Protein AF-A0A927G0H8-F1 (afdb_monomer)

Secondary structure (DSSP, 8-state):
--HHHHHHHHHHHHHHHHHHHHHHHHHHHHHHT-HHHHHHHHHHHHHHHHHHHHHHHHHHHHTTT---HHHHHHHHHHHHHHHHHHHHHHHHHHHHHHHHHHTT-

Solvent-accessible surface area (backbone atoms only — not comparable to full-atom values): 5649 Å² total; per-residue (Å²): 130,54,72,68,56,51,53,52,50,51,54,50,53,51,53,56,50,52,51,53,32,49,51,52,19,46,54,45,12,64,75,67,67,32,34,67,61,12,46,50,52,24,49,54,53,42,50,55,50,49,53,53,53,51,50,51,51,52,55,56,35,57,76,68,75,50,96,43,72,69,58,58,53,52,52,52,51,49,53,56,50,48,54,54,47,52,55,54,49,49,55,51,34,49,50,51,31,55,55,53,59,59,76,76,110

Radius of gyration: 16.67 Å; Cα contacts (8 Å, |Δi|>4): 67; chains: 1; bounding box: 42×17×48 Å

Nearest PDB structures (foldseek):
  8rz0-assembly2_C  TM=5.446E-01  e=6.271E+00  synthetic construct

Mean predicted aligned error: 5.82 Å

pLDDT: mean 85.31, std 8.99, range [51.31, 94.12]

Sequence (105 aa):
MDIQSLNITYIIVLIVTALVCGVVGVIVTKKFNNHKLGFLILLSVSLLAFLLITNWYAGAFVKILLVTIPLIFNIFGAAIGYMVYLIIAFFVLRKVSKSFAINLN

Foldseek 3Di:
DDPVVLLVVLVVQLVVQLVVLLVQLLVVCLVVLNNVVSLVSSCVSSVVSLVVSLVVSVVVCVVVVDPDPVNVVSNVVSVVVVVVSSVVSSVVSVVSSVVSVVVVD

Structure (mmCIF, N/CA/C/O backbone):
data_AF-A0A927G0H8-F1
#
_entry.id   AF-A0A927G0H8-F1
#
loop_
_atom_site.group_PDB
_atom_site.id
_atom_site.type_symbol
_atom_site.label_atom_id
_atom_site.label_alt_id
_atom_site.label_comp_id
_atom_site.label_asym_id
_atom_site.label_entity_id
_atom_site.label_seq_id
_atom_site.pdbx_PDB_ins_code
_atom_site.Cartn_x
_atom_site.Cartn_y
_atom_site.Cartn_z
_atom_site.occupancy
_atom_site.B_iso_or_equiv
_atom_site.auth_seq_id
_atom_site.auth_comp_id
_atom_site.auth_asym_id
_atom_site.auth_atom_id
_atom_site.pdbx_PDB_model_num
ATOM 1 N N . MET A 1 1 ? 4.061 1.293 -24.677 1.00 71.12 1 MET A N 1
ATOM 2 C CA . MET A 1 1 ? 3.9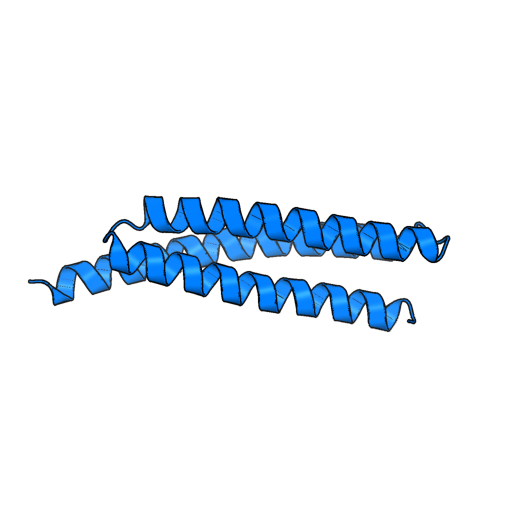27 2.215 -23.533 1.00 71.12 1 MET A CA 1
ATOM 3 C C . MET A 1 1 ? 5.329 2.586 -23.112 1.00 71.12 1 MET A C 1
ATOM 5 O O . MET A 1 1 ? 6.123 1.673 -22.914 1.00 71.12 1 MET A O 1
ATOM 9 N N . ASP A 1 2 ? 5.643 3.876 -23.049 1.00 82.31 2 ASP A N 1
ATOM 10 C CA . ASP A 1 2 ? 6.977 4.325 -22.649 1.00 82.31 2 ASP A CA 1
ATOM 11 C C . ASP A 1 2 ? 7.257 4.016 -21.176 1.00 82.31 2 ASP A C 1
ATOM 13 O O . ASP A 1 2 ? 6.338 3.859 -20.368 1.00 82.31 2 ASP A O 1
ATOM 17 N N . ILE A 1 3 ? 8.541 3.952 -20.819 1.00 79.12 3 ILE A N 1
ATOM 18 C CA . ILE A 1 3 ? 9.004 3.628 -19.459 1.00 79.12 3 ILE A CA 1
ATOM 19 C C . ILE A 1 3 ? 8.444 4.630 -18.441 1.00 79.12 3 ILE A C 1
ATOM 21 O O . ILE A 1 3 ? 8.009 4.247 -17.357 1.00 79.12 3 ILE A O 1
ATOM 25 N N . GLN A 1 4 ? 8.400 5.916 -18.798 1.00 82.62 4 GLN A N 1
ATOM 26 C CA . GLN A 1 4 ? 7.820 6.948 -17.937 1.00 82.62 4 GLN A CA 1
ATOM 27 C C . GLN A 1 4 ? 6.327 6.710 -17.699 1.00 82.62 4 GLN A C 1
ATOM 29 O O . GLN A 1 4 ? 5.879 6.736 -16.553 1.00 82.62 4 GLN A O 1
ATOM 34 N N . SER A 1 5 ? 5.566 6.412 -18.756 1.00 87.69 5 SER A N 1
ATOM 35 C CA . SER A 1 5 ? 4.144 6.089 -18.636 1.00 87.69 5 SER A CA 1
ATOM 36 C C . SER A 1 5 ? 3.927 4.835 -17.789 1.00 87.69 5 SER A C 1
ATOM 38 O O . SER A 1 5 ? 3.064 4.850 -16.920 1.00 87.69 5 SER A O 1
ATOM 40 N N . LEU A 1 6 ? 4.748 3.790 -17.958 1.00 87.38 6 LEU A N 1
ATOM 41 C CA . LEU A 1 6 ? 4.682 2.567 -17.149 1.00 87.38 6 LEU A CA 1
ATOM 42 C C . LEU A 1 6 ? 4.897 2.846 -15.656 1.00 87.38 6 LEU A C 1
ATOM 44 O O . LEU A 1 6 ? 4.135 2.350 -14.826 1.00 87.38 6 LEU A O 1
ATOM 48 N N . ASN A 1 7 ? 5.892 3.668 -15.315 1.00 87.12 7 ASN A N 1
ATOM 49 C CA . ASN A 1 7 ? 6.175 4.060 -13.933 1.00 87.12 7 ASN A CA 1
ATOM 50 C C . ASN A 1 7 ? 5.011 4.842 -13.316 1.00 87.12 7 ASN A C 1
ATOM 52 O O . ASN A 1 7 ? 4.607 4.572 -12.185 1.00 87.12 7 ASN A O 1
ATOM 56 N N . ILE A 1 8 ? 4.449 5.791 -14.069 1.00 90.06 8 ILE A N 1
ATOM 57 C CA . ILE A 1 8 ? 3.298 6.583 -13.626 1.00 90.06 8 ILE A CA 1
ATOM 58 C C . ILE A 1 8 ? 2.083 5.673 -13.417 1.00 90.06 8 ILE A C 1
ATOM 60 O O . ILE A 1 8 ? 1.449 5.733 -12.365 1.00 90.06 8 ILE A O 1
ATOM 64 N N . THR A 1 9 ? 1.787 4.783 -14.370 1.00 91.19 9 THR A N 1
ATOM 65 C CA . THR A 1 9 ? 0.689 3.815 -14.250 1.00 91.19 9 THR A CA 1
ATOM 66 C C . THR A 1 9 ? 0.869 2.922 -13.026 1.00 91.19 9 THR A C 1
ATOM 68 O O . THR A 1 9 ? -0.084 2.732 -12.277 1.00 91.19 9 THR A O 1
ATOM 71 N N . TYR A 1 10 ? 2.079 2.424 -12.775 1.00 90.38 10 TYR A N 1
ATOM 72 C CA . TYR A 1 10 ? 2.381 1.613 -11.596 1.00 90.38 10 TYR A CA 1
ATOM 73 C C . TYR A 1 10 ? 2.072 2.344 -10.283 1.00 90.38 10 TYR A C 1
ATOM 75 O O . TYR A 1 10 ? 1.372 1.803 -9.426 1.00 90.38 10 TYR A O 1
ATOM 83 N N . ILE A 1 11 ? 2.525 3.593 -10.147 1.00 90.12 11 ILE A N 1
ATOM 84 C CA . ILE A 1 11 ? 2.275 4.405 -8.949 1.00 90.12 11 ILE A CA 1
ATOM 85 C C . ILE A 1 11 ? 0.775 4.680 -8.776 1.00 90.12 11 ILE A C 1
ATOM 87 O O . ILE A 1 11 ? 0.246 4.524 -7.676 1.00 90.12 11 ILE A O 1
ATOM 91 N N . ILE A 1 12 ? 0.069 5.042 -9.851 1.00 93.75 12 ILE A N 1
ATOM 92 C CA . ILE A 1 12 ? -1.379 5.299 -9.802 1.00 93.75 12 ILE A CA 1
ATOM 93 C C . ILE A 1 12 ? -2.132 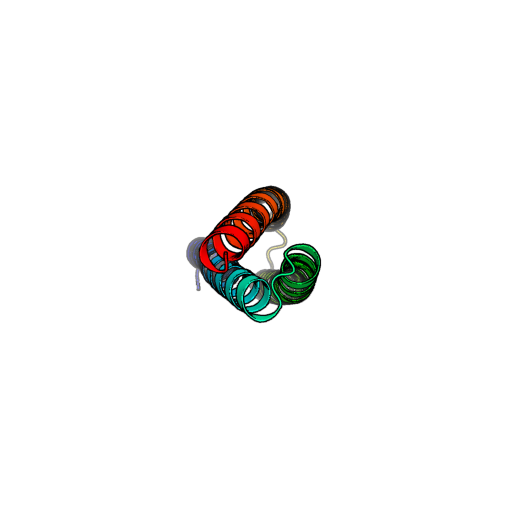4.043 -9.361 1.00 93.75 12 ILE A C 1
ATOM 95 O O . ILE A 1 12 ? -2.973 4.115 -8.465 1.00 93.75 12 ILE A O 1
ATOM 99 N N . VAL A 1 13 ? -1.812 2.888 -9.949 1.00 93.62 13 VAL A N 1
ATOM 100 C CA . VAL A 1 13 ? -2.450 1.613 -9.603 1.00 93.62 13 VAL A CA 1
ATOM 101 C C . VAL A 1 13 ? -2.202 1.264 -8.135 1.00 93.62 13 VAL A C 1
ATOM 103 O O . VAL A 1 13 ? -3.144 0.862 -7.451 1.00 93.62 13 VAL A O 1
ATOM 106 N N . LEU A 1 14 ? -0.988 1.478 -7.615 1.00 92.25 14 LEU A N 1
ATOM 107 C CA . LEU A 1 14 ? -0.691 1.287 -6.192 1.00 92.25 14 LEU A CA 1
ATOM 108 C C . LEU A 1 14 ? -1.533 2.197 -5.291 1.00 92.25 14 LEU A C 1
ATOM 110 O O . LEU A 1 14 ? -2.124 1.712 -4.327 1.00 92.25 14 LEU A O 1
ATOM 114 N N . ILE A 1 15 ? -1.620 3.492 -5.607 1.00 92.38 15 ILE A N 1
ATOM 115 C CA . ILE A 1 15 ? -2.377 4.466 -4.806 1.00 92.38 15 ILE A CA 1
ATOM 116 C C . ILE A 1 15 ? -3.866 4.112 -4.792 1.00 92.38 15 ILE A C 1
ATOM 118 O O . ILE A 1 15 ? -4.472 4.029 -3.723 1.00 92.38 15 ILE A O 1
ATOM 122 N N . VAL A 1 16 ? -4.456 3.862 -5.963 1.00 94.12 16 VAL A N 1
ATOM 123 C CA . VAL A 1 16 ? -5.877 3.501 -6.082 1.00 94.12 16 VAL A CA 1
ATOM 124 C C . VAL A 1 16 ? -6.163 2.211 -5.314 1.00 94.12 16 VAL A C 1
ATOM 126 O O . VAL A 1 16 ? -7.119 2.145 -4.542 1.00 94.12 16 VAL A O 1
ATOM 129 N N . THR A 1 17 ? -5.298 1.208 -5.452 1.00 93.19 17 THR A N 1
ATOM 130 C CA . THR A 1 17 ? -5.439 -0.067 -4.739 1.00 93.19 17 THR A CA 1
ATOM 131 C C . THR A 1 17 ? -5.342 0.113 -3.225 1.00 93.19 17 THR A C 1
ATOM 133 O O . THR A 1 17 ? -6.147 -0.458 -2.487 1.00 93.19 17 THR A O 1
ATOM 136 N N . ALA A 1 18 ? -4.405 0.933 -2.745 1.00 90.12 18 ALA A N 1
ATOM 137 C CA . ALA A 1 18 ? -4.250 1.234 -1.324 1.00 90.12 18 ALA A CA 1
ATOM 138 C C . ALA A 1 18 ? -5.496 1.926 -0.745 1.00 90.12 18 ALA A C 1
ATOM 140 O O . ALA A 1 18 ? -5.938 1.589 0.359 1.00 90.12 18 ALA A O 1
ATOM 141 N N . LEU A 1 19 ? -6.109 2.846 -1.496 1.00 92.56 19 LEU A N 1
ATOM 142 C CA . LEU A 1 19 ? -7.367 3.484 -1.103 1.00 92.56 19 LEU A CA 1
ATOM 143 C C . LEU A 1 19 ? -8.506 2.464 -1.002 1.00 92.56 19 LEU A C 1
ATOM 145 O O . LEU A 1 19 ? -9.194 2.422 0.019 1.00 92.56 19 LEU A O 1
ATOM 149 N N . VAL A 1 20 ? -8.664 1.597 -2.007 1.00 93.25 20 VAL A N 1
ATOM 150 C CA . VAL A 1 20 ? -9.695 0.545 -2.009 1.00 93.25 20 VAL A CA 1
ATOM 151 C C . VAL A 1 20 ? -9.509 -0.410 -0.826 1.00 93.25 20 VAL A C 1
ATOM 153 O O . VAL A 1 20 ? -10.459 -0.658 -0.082 1.00 93.25 20 VAL A O 1
ATOM 156 N N . CYS A 1 21 ? -8.284 -0.885 -0.582 1.00 91.69 21 CYS A N 1
ATOM 157 C CA . CYS A 1 21 ? -7.978 -1.738 0.572 1.00 91.69 21 CYS A CA 1
ATOM 158 C C . CYS A 1 21 ? -8.276 -1.030 1.902 1.00 91.69 21 CYS A C 1
ATOM 160 O O . CYS A 1 21 ? -8.817 -1.642 2.825 1.00 91.69 21 CYS A O 1
ATOM 162 N N . GLY A 1 22 ? -7.986 0.273 1.978 1.00 88.56 22 GLY A N 1
ATOM 163 C CA . GLY A 1 22 ? -8.295 1.123 3.126 1.00 88.56 22 GLY A CA 1
ATOM 164 C C . GLY A 1 22 ? -9.788 1.143 3.439 1.00 88.56 22 GLY A C 1
ATOM 165 O O . GLY A 1 22 ? -10.195 0.887 4.574 1.00 88.56 22 GLY A O 1
ATOM 166 N N . VAL A 1 23 ? -10.611 1.380 2.416 1.00 91.25 23 VAL A N 1
ATOM 167 C CA . VAL A 1 23 ? -12.076 1.381 2.536 1.00 91.25 23 VAL A CA 1
ATOM 168 C C . VAL A 1 23 ? -12.590 0.017 2.997 1.00 91.25 23 VAL A C 1
ATOM 170 O O . VAL A 1 23 ? -13.396 -0.043 3.927 1.00 91.25 23 VAL A O 1
ATOM 173 N N . VAL A 1 24 ? -12.087 -1.081 2.424 1.00 90.31 24 VAL A N 1
ATOM 174 C CA . VAL A 1 24 ? -12.461 -2.446 2.837 1.00 90.31 24 VAL A CA 1
ATOM 175 C C . VAL A 1 24 ? -12.135 -2.682 4.316 1.00 90.31 24 VAL A C 1
ATOM 177 O O . VAL A 1 24 ? -13.003 -3.130 5.068 1.00 90.31 24 VAL A O 1
ATOM 180 N N . GLY A 1 25 ? -10.933 -2.314 4.770 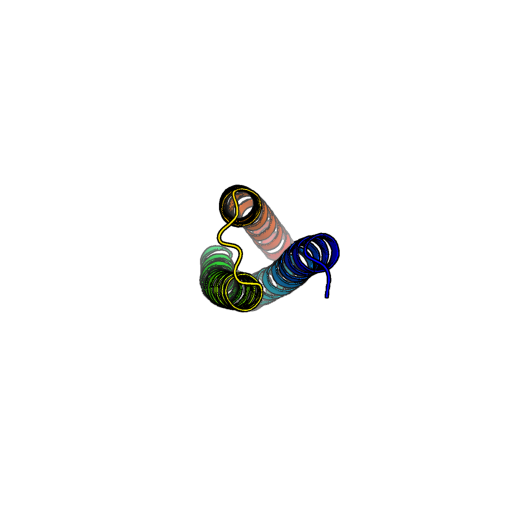1.00 87.88 25 GLY A N 1
ATOM 181 C CA . GLY A 1 25 ? -10.544 -2.437 6.179 1.00 87.88 25 GLY A CA 1
ATOM 182 C C . GLY A 1 25 ? -11.437 -1.630 7.124 1.00 87.88 25 GLY A C 1
ATOM 183 O O . GLY A 1 25 ? -11.800 -2.113 8.203 1.00 87.88 25 GLY A O 1
ATOM 184 N N . VAL A 1 26 ? -11.848 -0.425 6.714 1.00 87.06 26 VAL A N 1
ATOM 185 C CA . VAL A 1 26 ? -12.778 0.425 7.477 1.00 87.06 26 VAL A CA 1
ATOM 186 C C . VAL A 1 26 ? -14.162 -0.218 7.571 1.00 87.06 26 VAL A C 1
ATOM 188 O O . VAL A 1 26 ? -14.728 -0.271 8.664 1.00 87.06 26 VAL A O 1
AT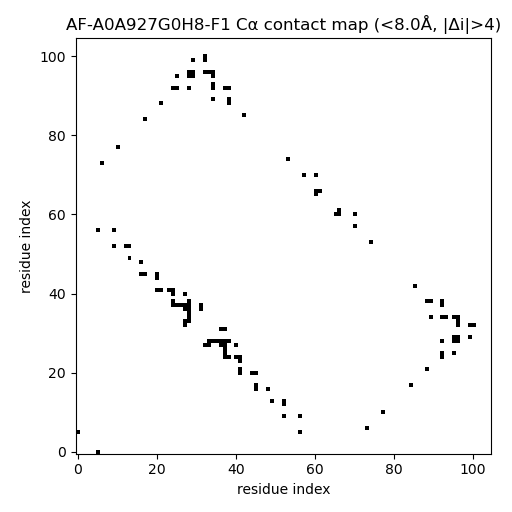OM 191 N N . ILE A 1 27 ? -14.699 -0.733 6.461 1.00 88.88 27 ILE A N 1
ATOM 192 C CA . ILE A 1 27 ? -16.013 -1.395 6.423 1.00 88.88 27 ILE A CA 1
ATOM 193 C C . ILE A 1 27 ? -16.021 -2.619 7.342 1.00 88.88 27 ILE A C 1
ATOM 195 O O . ILE A 1 27 ? -16.918 -2.758 8.174 1.00 88.88 27 ILE A O 1
ATOM 199 N N . VAL A 1 28 ? -15.001 -3.474 7.244 1.00 88.81 28 VAL A N 1
ATOM 200 C CA . VAL A 1 28 ? -14.855 -4.657 8.105 1.00 88.81 28 VAL A CA 1
ATOM 201 C C . VAL A 1 28 ? -14.736 -4.248 9.574 1.00 88.81 28 VAL A C 1
ATOM 203 O O . VAL A 1 28 ? -15.418 -4.817 10.426 1.00 88.81 28 VAL A O 1
ATOM 206 N N . THR A 1 29 ? -13.920 -3.234 9.879 1.00 88.88 29 THR A N 1
ATOM 207 C CA . THR A 1 29 ? -13.751 -2.740 11.255 1.00 88.88 29 THR A CA 1
ATOM 208 C C . THR A 1 29 ? -15.069 -2.260 11.850 1.00 88.88 29 THR A C 1
ATOM 210 O O . THR A 1 29 ? -15.353 -2.581 13.001 1.00 88.88 29 THR A O 1
ATOM 213 N N . LYS A 1 30 ? -15.888 -1.534 11.078 1.00 85.00 30 LYS A N 1
ATOM 214 C CA . LYS A 1 30 ? -17.223 -1.098 11.515 1.00 85.00 30 LYS A CA 1
ATOM 215 C C . LYS A 1 30 ? -18.177 -2.279 11.697 1.00 85.00 30 LYS A C 1
ATOM 217 O O . LYS A 1 30 ? -18.856 -2.349 12.711 1.00 85.00 30 LYS A O 1
ATOM 222 N N . LYS A 1 31 ? -18.200 -3.226 10.752 1.00 86.44 31 LYS A N 1
ATOM 223 C CA . LYS A 1 31 ? -19.121 -4.375 10.775 1.00 86.44 31 LYS A CA 1
ATOM 224 C C . LYS A 1 31 ? -18.893 -5.304 11.971 1.00 86.44 31 LYS A C 1
ATOM 226 O O . LYS A 1 31 ? -19.856 -5.803 12.537 1.00 86.44 31 LYS A O 1
ATOM 231 N N . PHE A 1 32 ? -17.636 -5.536 12.347 1.00 85.19 32 PHE A N 1
ATOM 232 C CA . PHE A 1 32 ? -17.276 -6.456 13.433 1.00 85.19 32 PHE A CA 1
ATOM 233 C C . PHE A 1 32 ? -16.879 -5.748 14.738 1.00 85.19 32 PHE A C 1
ATOM 235 O O . PHE A 1 32 ? -16.490 -6.418 15.691 1.00 85.19 32 PHE A O 1
ATOM 242 N N . ASN A 1 33 ? -16.910 -4.407 14.773 1.00 82.94 33 ASN A N 1
ATOM 243 C CA . ASN A 1 33 ? -16.390 -3.562 15.859 1.00 82.94 33 ASN A CA 1
ATOM 244 C C . ASN A 1 33 ? -14.984 -3.974 16.357 1.00 82.94 33 ASN A C 1
ATOM 246 O O . ASN A 1 33 ? -14.623 -3.804 17.521 1.00 82.94 33 ASN A O 1
ATOM 250 N N . ASN A 1 34 ? -14.171 -4.552 15.471 1.00 84.19 34 ASN A N 1
ATOM 251 C CA . ASN A 1 34 ? -12.878 -5.122 15.820 1.00 84.19 34 ASN A CA 1
ATOM 252 C C . ASN A 1 34 ? -11.807 -4.609 14.857 1.00 84.19 34 ASN A C 1
ATOM 254 O O . ASN A 1 34 ? -11.631 -5.121 13.750 1.00 84.19 34 ASN A O 1
ATOM 258 N N . HIS A 1 35 ? -11.068 -3.592 15.303 1.00 83.94 35 HIS A N 1
ATOM 259 C CA . HIS A 1 35 ? -9.987 -2.978 14.529 1.00 83.94 35 HIS A CA 1
ATOM 260 C C . HIS A 1 35 ? -8.834 -3.941 14.231 1.00 83.94 35 HIS A C 1
ATOM 262 O O . HIS A 1 35 ? -8.183 -3.783 13.204 1.00 83.94 35 HIS A O 1
ATOM 268 N N . LYS A 1 36 ? -8.580 -4.946 15.084 1.00 84.94 36 LYS A N 1
ATOM 269 C CA . LYS A 1 36 ? -7.529 -5.945 14.826 1.00 84.94 36 LYS A CA 1
ATOM 270 C 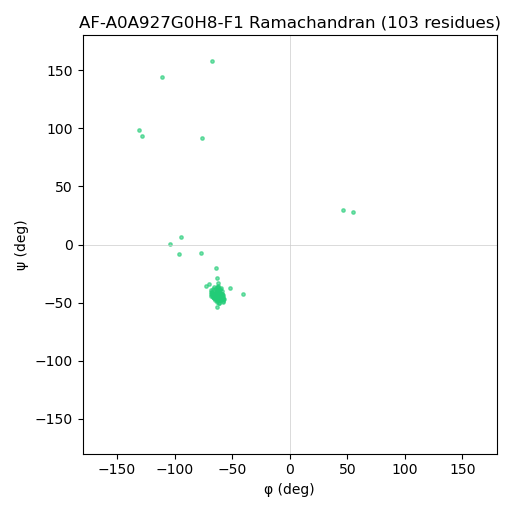C . LYS A 1 36 ? -7.911 -6.832 13.646 1.00 84.94 36 LYS A C 1
ATOM 272 O O . LYS A 1 36 ? -7.090 -7.055 12.766 1.00 84.94 36 LYS A O 1
ATOM 277 N N . LEU A 1 37 ? -9.168 -7.280 13.607 1.00 86.56 37 LEU A N 1
ATOM 278 C CA . LEU A 1 37 ? -9.696 -8.101 12.516 1.00 86.56 37 LEU A CA 1
ATOM 279 C C . LEU A 1 37 ? -9.742 -7.303 11.207 1.00 86.56 37 LEU A C 1
ATOM 281 O O . LEU A 1 37 ? -9.260 -7.778 10.182 1.00 86.56 37 LEU A O 1
ATOM 285 N N . GLY A 1 38 ? -10.235 -6.061 11.248 1.00 85.25 38 GLY A N 1
ATOM 286 C CA . GLY A 1 38 ? -10.244 -5.191 10.071 1.00 85.25 38 GLY A CA 1
ATOM 287 C C . GLY A 1 38 ? -8.850 -4.841 9.551 1.00 85.25 38 GLY A C 1
ATOM 288 O O . GLY A 1 38 ? -8.650 -4.814 8.339 1.00 85.25 38 GLY A O 1
ATOM 289 N N . PHE A 1 39 ? -7.870 -4.650 10.441 1.00 89.38 39 PHE A N 1
ATOM 290 C CA . PHE A 1 39 ? -6.475 -4.458 10.042 1.00 89.38 39 PHE A CA 1
ATOM 291 C C . PHE A 1 39 ? -5.874 -5.721 9.423 1.00 89.38 39 PHE A C 1
ATOM 293 O O . PHE A 1 39 ? -5.185 -5.622 8.416 1.00 89.38 39 PHE A O 1
ATOM 300 N N . LEU A 1 40 ? -6.159 -6.903 9.977 1.00 90.50 40 LEU A N 1
ATOM 301 C CA . LEU A 1 40 ? -5.645 -8.169 9.452 1.00 90.50 40 LEU A CA 1
ATOM 302 C C . LEU A 1 40 ? -6.179 -8.436 8.039 1.00 90.50 40 LEU A C 1
ATOM 304 O O . LEU A 1 40 ? -5.395 -8.733 7.145 1.00 90.50 40 LEU A O 1
ATOM 308 N N . ILE A 1 41 ? -7.480 -8.224 7.804 1.00 90.69 41 ILE A N 1
ATOM 309 C CA . ILE A 1 41 ? -8.074 -8.350 6.463 1.00 90.69 41 ILE A CA 1
ATOM 310 C C . ILE A 1 41 ? -7.488 -7.313 5.498 1.00 90.69 41 ILE A C 1
ATOM 312 O O . ILE A 1 41 ? -7.115 -7.670 4.381 1.00 90.69 41 ILE A O 1
ATOM 316 N N . LEU A 1 42 ? -7.350 -6.053 5.924 1.00 92.38 42 LEU A N 1
ATOM 317 C CA . LEU A 1 42 ? -6.696 -5.019 5.116 1.00 92.38 42 LEU A CA 1
ATOM 318 C C . LEU A 1 42 ? -5.263 -5.420 4.756 1.00 92.38 42 LEU A C 1
ATOM 320 O O . LEU A 1 42 ? -4.867 -5.289 3.602 1.00 92.38 42 LEU A O 1
ATOM 324 N N . LEU A 1 43 ? -4.495 -5.933 5.716 1.00 91.25 43 LEU A N 1
ATOM 325 C CA . LEU A 1 43 ? -3.109 -6.337 5.517 1.00 91.25 43 LEU A CA 1
ATOM 326 C C . LEU A 1 43 ? -3.016 -7.510 4.542 1.00 91.25 43 LEU A C 1
ATOM 328 O O . LEU A 1 43 ? -2.223 -7.449 3.611 1.00 91.25 43 LEU A O 1
ATOM 332 N N . SER A 1 44 ? -3.846 -8.543 4.697 1.00 91.75 44 SER A N 1
ATOM 333 C CA . SER A 1 44 ? -3.839 -9.697 3.793 1.00 91.75 44 SER A CA 1
ATOM 334 C C . SER A 1 44 ? -4.210 -9.307 2.361 1.00 91.75 44 SER A C 1
ATOM 336 O O . SER A 1 44 ? -3.502 -9.673 1.424 1.00 91.75 44 SER A O 1
ATOM 338 N N . VAL A 1 45 ? -5.287 -8.534 2.185 1.00 92.31 45 VAL A N 1
ATOM 339 C CA . VAL A 1 45 ? -5.752 -8.104 0.856 1.00 92.31 45 VAL A CA 1
ATOM 340 C C . VAL A 1 45 ? -4.757 -7.142 0.211 1.00 92.31 45 VAL A C 1
ATOM 34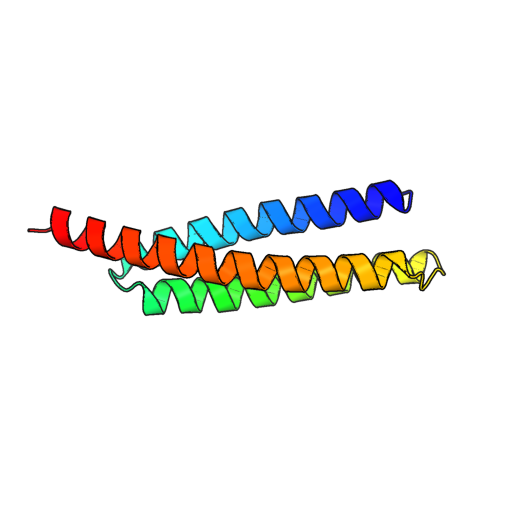2 O O . VAL A 1 45 ? -4.428 -7.303 -0.964 1.00 92.31 45 VAL A O 1
ATOM 345 N N . SER A 1 46 ? -4.234 -6.176 0.970 1.00 91.62 46 SER A N 1
ATOM 346 C CA . SER A 1 46 ? -3.275 -5.203 0.436 1.00 91.62 46 SER A CA 1
ATOM 347 C C . SER A 1 46 ? -1.916 -5.828 0.123 1.00 91.62 46 SER A C 1
ATOM 349 O O . SER A 1 46 ? -1.325 -5.468 -0.891 1.00 91.62 46 SER A O 1
ATOM 351 N N . LEU A 1 47 ? -1.458 -6.818 0.899 1.00 92.31 47 LEU A N 1
ATOM 352 C CA . LEU A 1 47 ? -0.233 -7.566 0.607 1.00 92.31 47 LEU A CA 1
ATOM 353 C C . LEU A 1 47 ? -0.366 -8.370 -0.692 1.00 92.31 47 LEU A C 1
ATOM 355 O O . LEU A 1 47 ? 0.511 -8.300 -1.550 1.00 92.31 47 LEU A O 1
ATOM 359 N N . LEU A 1 48 ? -1.474 -9.099 -0.862 1.00 94.06 48 LEU A N 1
ATOM 360 C CA . LEU A 1 48 ? -1.767 -9.838 -2.095 1.00 94.06 48 LEU A CA 1
ATOM 361 C C . LEU A 1 48 ? -1.808 -8.906 -3.308 1.00 94.06 48 LEU A C 1
ATOM 363 O O . LEU A 1 48 ? -1.181 -9.189 -4.329 1.00 94.06 48 LEU A O 1
ATOM 367 N N . ALA A 1 49 ? -2.503 -7.776 -3.188 1.00 92.31 49 ALA A N 1
ATOM 368 C CA . ALA A 1 49 ? -2.595 -6.808 -4.269 1.00 92.31 49 ALA A CA 1
ATOM 369 C C . ALA A 1 49 ? -1.229 -6.178 -4.589 1.00 92.31 49 ALA A C 1
ATOM 371 O O . ALA A 1 49 ? -0.864 -6.068 -5.758 1.00 92.31 49 ALA A O 1
ATOM 372 N N . PHE A 1 50 ? -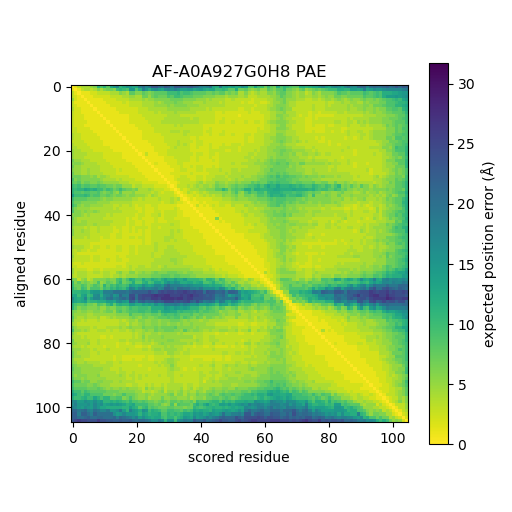0.435 -5.840 -3.570 1.00 91.50 50 PHE A N 1
ATOM 373 C CA . PHE A 1 50 ? 0.921 -5.318 -3.742 1.00 91.50 50 PHE A CA 1
ATOM 374 C C . PHE A 1 50 ? 1.820 -6.301 -4.502 1.00 91.50 50 PHE A C 1
ATOM 376 O O . PHE A 1 50 ? 2.497 -5.898 -5.449 1.00 91.50 50 PHE A O 1
ATOM 383 N N . LEU A 1 51 ? 1.790 -7.592 -4.148 1.00 92.12 51 LEU A N 1
ATOM 384 C CA . LEU A 1 51 ? 2.546 -8.643 -4.842 1.00 92.12 51 LEU A CA 1
ATOM 385 C C . LEU A 1 51 ? 2.106 -8.818 -6.302 1.00 92.12 51 LEU A C 1
ATOM 387 O O . LEU A 1 51 ? 2.943 -8.961 -7.191 1.00 92.12 51 LEU A O 1
ATOM 391 N N . LEU A 1 52 ? 0.801 -8.778 -6.575 1.00 92.69 52 LEU A N 1
ATOM 392 C CA . LEU A 1 52 ? 0.279 -8.876 -7.941 1.00 92.69 52 LEU A CA 1
ATOM 393 C C . LEU A 1 52 ? 0.702 -7.679 -8.801 1.00 92.69 52 LEU A C 1
ATOM 395 O O . LEU A 1 52 ? 1.149 -7.866 -9.933 1.00 92.69 52 LEU A O 1
ATOM 399 N N . ILE A 1 53 ? 0.607 -6.462 -8.261 1.00 92.25 53 ILE A N 1
ATOM 400 C CA . ILE A 1 53 ? 0.961 -5.228 -8.977 1.00 92.25 53 ILE A CA 1
ATOM 401 C C . ILE A 1 53 ? 2.472 -5.160 -9.226 1.00 92.25 53 ILE A C 1
ATOM 403 O O . ILE A 1 53 ? 2.894 -4.827 -10.333 1.00 92.25 53 ILE A O 1
ATOM 407 N N . THR A 1 54 ? 3.294 -5.515 -8.233 1.00 90.31 54 THR A N 1
ATOM 408 C CA . THR A 1 54 ? 4.761 -5.566 -8.384 1.00 90.31 54 THR A CA 1
ATOM 409 C C . THR A 1 54 ? 5.196 -6.625 -9.390 1.00 90.31 54 THR A C 1
ATOM 411 O O . THR A 1 54 ? 6.023 -6.324 -10.250 1.00 90.31 54 THR A O 1
ATOM 414 N N . ASN A 1 55 ? 4.604 -7.823 -9.362 1.00 90.81 55 ASN A N 1
ATOM 415 C CA . ASN A 1 55 ? 4.891 -8.863 -10.354 1.00 90.81 55 ASN A CA 1
ATOM 416 C C . ASN A 1 55 ? 4.477 -8.443 -11.767 1.00 90.81 55 ASN A C 1
ATOM 418 O O . ASN A 1 55 ? 5.233 -8.647 -12.717 1.00 90.81 55 ASN A O 1
ATOM 422 N N . TRP A 1 56 ? 3.302 -7.827 -11.918 1.00 91.62 56 TRP A N 1
ATOM 423 C CA . TRP A 1 56 ? 2.859 -7.291 -13.205 1.00 91.62 56 TRP A CA 1
ATOM 424 C C . TRP A 1 56 ? 3.826 -6.224 -13.735 1.00 91.62 56 TRP A C 1
ATOM 426 O O . TRP A 1 56 ? 4.233 -6.281 -14.896 1.00 91.62 56 TRP A O 1
ATOM 436 N N . TYR A 1 57 ? 4.244 -5.292 -12.878 1.00 88.44 57 TYR A N 1
ATOM 437 C CA . TYR A 1 57 ? 5.178 -4.224 -13.225 1.00 88.44 57 TYR A CA 1
ATOM 438 C C . TYR A 1 57 ? 6.566 -4.757 -13.605 1.00 88.44 57 TYR A C 1
ATOM 440 O O . TYR A 1 57 ? 7.114 -4.367 -14.637 1.00 88.44 57 TYR A O 1
ATOM 448 N N . ALA A 1 58 ? 7.102 -5.712 -12.839 1.00 85.88 58 ALA A N 1
ATOM 449 C CA . ALA A 1 58 ? 8.357 -6.386 -13.164 1.00 85.88 58 ALA A CA 1
ATOM 450 C C . ALA A 1 58 ? 8.263 -7.134 -14.506 1.00 85.88 58 ALA A C 1
ATOM 452 O O . ALA A 1 58 ? 9.145 -7.001 -15.355 1.00 85.88 58 ALA A O 1
ATOM 453 N N . GLY A 1 59 ? 7.162 -7.854 -14.747 1.00 85.31 59 GLY A N 1
ATOM 454 C CA . GLY A 1 59 ? 6.908 -8.530 -16.021 1.00 85.31 59 GLY A CA 1
ATOM 455 C C . GLY A 1 59 ? 6.793 -7.565 -17.206 1.00 85.31 59 GLY A C 1
ATOM 456 O O . GLY A 1 59 ? 7.259 -7.878 -18.302 1.00 85.31 59 GLY A O 1
ATOM 457 N N . ALA A 1 60 ? 6.221 -6.376 -16.999 1.00 84.62 60 ALA A N 1
ATOM 458 C CA . ALA A 1 60 ? 6.167 -5.328 -18.015 1.00 84.62 60 ALA A CA 1
ATO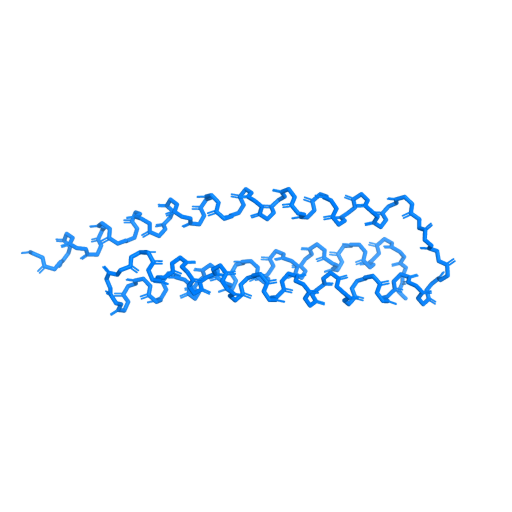M 459 C C . ALA A 1 60 ? 7.564 -4.770 -18.347 1.00 84.62 60 ALA A C 1
ATOM 461 O O . ALA A 1 60 ? 7.856 -4.548 -19.518 1.00 84.62 60 ALA A O 1
ATOM 462 N N . PHE A 1 61 ? 8.447 -4.620 -17.355 1.00 78.75 61 PHE A N 1
ATOM 463 C CA . PHE A 1 61 ? 9.835 -4.183 -17.555 1.00 78.75 61 PHE A CA 1
ATOM 464 C C . PHE A 1 61 ? 10.702 -5.213 -18.288 1.00 78.75 61 PHE A C 1
ATOM 466 O O . PHE A 1 61 ? 11.469 -4.846 -19.179 1.00 78.75 61 PHE A O 1
ATOM 473 N N . VAL A 1 62 ? 10.559 -6.505 -17.969 1.00 74.50 62 VAL A N 1
ATOM 474 C CA . VAL A 1 62 ? 11.307 -7.584 -18.647 1.00 74.50 62 VAL A CA 1
ATOM 475 C C . VAL A 1 62 ? 10.962 -7.645 -20.138 1.00 74.50 62 VAL A C 1
ATOM 477 O O . VAL A 1 62 ? 11.850 -7.837 -20.966 1.00 74.50 62 VAL A O 1
ATOM 480 N N . LYS A 1 63 ? 9.698 -7.397 -20.504 1.00 71.56 63 LYS A N 1
ATOM 481 C CA . LYS A 1 63 ? 9.263 -7.315 -21.912 1.00 71.56 63 LYS A CA 1
ATOM 482 C C . LYS A 1 63 ? 9.894 -6.152 -22.680 1.00 71.56 63 LYS A C 1
ATOM 484 O O . LYS A 1 63 ? 9.932 -6.193 -23.904 1.00 71.5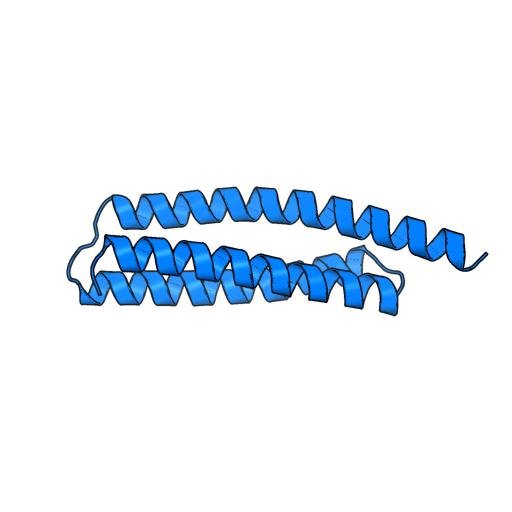6 63 LYS A O 1
ATOM 489 N N . ILE A 1 64 ? 10.387 -5.139 -21.970 1.00 67.88 64 ILE A N 1
ATOM 490 C CA . ILE A 1 64 ? 11.071 -3.974 -22.540 1.00 67.88 64 ILE A CA 1
ATOM 491 C C . ILE A 1 64 ? 12.605 -4.198 -22.531 1.00 67.88 64 ILE A C 1
ATOM 493 O O . ILE A 1 64 ? 13.359 -3.309 -22.906 1.00 67.88 64 ILE A O 1
ATOM 497 N N . LEU A 1 65 ? 13.089 -5.401 -22.163 1.00 59.78 65 LEU A N 1
ATOM 498 C CA . LEU A 1 65 ? 14.510 -5.806 -22.192 1.00 59.78 65 LEU A CA 1
ATOM 499 C C . LEU A 1 65 ? 15.449 -4.870 -21.404 1.00 59.78 65 LEU A C 1
ATOM 501 O O . LEU A 1 65 ? 16.638 -4.764 -21.690 1.00 59.78 65 LEU A O 1
ATOM 505 N N . LEU A 1 66 ? 14.923 -4.211 -20.369 1.00 61.38 66 LEU A N 1
ATOM 506 C CA . LEU A 1 66 ? 15.661 -3.258 -19.545 1.00 61.38 66 LEU A CA 1
ATOM 507 C C . LEU A 1 66 ? 15.501 -3.609 -18.065 1.00 61.38 66 LEU A C 1
ATOM 509 O O . LEU A 1 66 ? 14.593 -3.121 -17.398 1.00 61.38 66 LEU A O 1
ATOM 513 N N . VAL A 1 67 ? 16.424 -4.392 -17.503 1.00 57.16 67 VAL A N 1
ATOM 514 C CA . VAL A 1 67 ? 16.608 -4.401 -16.042 1.00 57.16 67 VAL A CA 1
ATOM 515 C C . VAL A 1 67 ? 17.368 -3.129 -15.688 1.00 57.16 67 VAL A C 1
ATOM 517 O O . VAL A 1 67 ? 18.590 -3.063 -15.767 1.00 57.16 67 VAL A O 1
ATOM 520 N N . THR A 1 68 ? 16.624 -2.070 -15.393 1.00 68.00 68 THR A N 1
ATOM 521 C CA . THR A 1 68 ? 17.170 -0.726 -15.180 1.00 68.00 68 THR A CA 1
ATOM 522 C C . THR A 1 68 ? 17.040 -0.320 -13.715 1.00 68.00 68 THR A C 1
ATOM 524 O O . THR A 1 68 ? 16.053 -0.639 -13.059 1.00 68.00 68 THR A O 1
ATOM 527 N N . ILE A 1 69 ? 18.031 0.420 -13.207 1.00 70.75 69 ILE A N 1
ATOM 528 C CA . ILE A 1 69 ? 18.054 1.054 -11.872 1.00 70.75 69 ILE A CA 1
ATOM 529 C C . ILE A 1 69 ? 16.683 1.669 -11.474 1.00 70.75 69 ILE A C 1
ATOM 531 O O . ILE A 1 69 ? 16.241 1.427 -10.348 1.00 70.75 69 ILE A O 1
ATOM 535 N N . PRO A 1 70 ? 15.952 2.370 -12.374 1.00 75.00 70 PRO A N 1
ATOM 536 C CA . PRO A 1 70 ? 14.590 2.851 -12.114 1.00 75.00 70 PRO A CA 1
ATOM 537 C C . PRO A 1 70 ? 13.580 1.803 -11.618 1.00 75.00 70 PRO A C 1
ATOM 539 O O . PRO A 1 70 ? 12.741 2.121 -10.777 1.00 75.00 70 PRO A O 1
ATOM 542 N N . LEU A 1 71 ? 13.638 0.562 -12.114 1.00 79.06 71 LEU A N 1
ATOM 543 C CA . LEU A 1 71 ? 12.714 -0.506 -11.719 1.00 79.06 71 LEU A CA 1
ATOM 544 C C . LEU A 1 71 ? 12.865 -0.823 -10.230 1.00 79.06 71 LEU A C 1
ATOM 546 O O . LEU A 1 71 ? 11.891 -0.795 -9.478 1.00 79.06 71 LEU A O 1
ATOM 550 N N . ILE A 1 72 ? 14.103 -1.099 -9.820 1.00 80.75 72 ILE A N 1
ATOM 551 C CA . ILE A 1 72 ? 14.444 -1.475 -8.446 1.00 80.75 72 ILE A CA 1
ATOM 552 C C . ILE A 1 72 ? 14.126 -0.309 -7.510 1.00 80.75 72 ILE A C 1
ATOM 554 O O . ILE A 1 72 ? 13.485 -0.513 -6.482 1.00 80.75 72 ILE A O 1
ATOM 558 N N . PHE A 1 73 ? 14.488 0.917 -7.897 1.00 85.00 73 PHE A N 1
ATOM 559 C CA . PHE A 1 73 ? 14.207 2.111 -7.102 1.00 85.00 73 PHE A CA 1
ATOM 560 C C . PHE A 1 73 ? 12.701 2.321 -6.873 1.00 85.00 73 PHE A C 1
ATOM 562 O O . PHE A 1 73 ? 12.283 2.574 -5.744 1.00 85.00 73 PHE A O 1
ATOM 569 N N . ASN A 1 74 ? 11.868 2.133 -7.903 1.00 87.19 74 ASN A N 1
ATOM 570 C CA . ASN A 1 74 ? 10.413 2.265 -7.780 1.00 87.19 74 ASN A CA 1
ATOM 571 C C . ASN A 1 74 ? 9.785 1.161 -6.917 1.00 87.19 74 ASN A C 1
ATOM 573 O O . ASN A 1 74 ? 8.874 1.444 -6.138 1.00 87.19 74 ASN A O 1
ATOM 577 N N . ILE A 1 75 ? 10.260 -0.084 -7.020 1.00 87.88 75 ILE A N 1
ATOM 578 C CA . ILE A 1 75 ? 9.773 -1.185 -6.173 1.00 87.88 75 ILE A CA 1
ATOM 579 C C . ILE A 1 75 ? 10.157 -0.941 -4.709 1.00 87.88 75 ILE A C 1
ATOM 581 O O . ILE A 1 75 ? 9.303 -1.055 -3.829 1.00 87.88 75 ILE A O 1
ATOM 585 N N . PHE A 1 76 ? 11.405 -0.546 -4.440 1.00 89.06 76 PHE A N 1
ATOM 586 C CA . PHE A 1 76 ? 11.851 -0.208 -3.086 1.00 89.06 76 PHE A CA 1
ATOM 587 C C . PHE A 1 76 ? 11.090 0.991 -2.512 1.00 89.06 76 PHE A C 1
ATOM 589 O O . PHE A 1 76 ? 10.614 0.927 -1.379 1.00 89.06 76 PHE A O 1
ATOM 596 N N . GLY A 1 77 ? 10.912 2.056 -3.298 1.00 89.62 77 GLY A N 1
ATOM 597 C CA . GLY A 1 77 ? 10.119 3.217 -2.894 1.00 89.62 77 GLY A CA 1
ATOM 598 C C . GLY A 1 77 ? 8.672 2.844 -2.567 1.00 89.62 77 GLY A C 1
ATOM 599 O O . GLY A 1 77 ? 8.138 3.267 -1.541 1.00 89.62 77 GLY A O 1
ATOM 600 N N . ALA A 1 78 ? 8.057 1.981 -3.379 1.00 90.50 78 ALA A N 1
ATOM 601 C CA . ALA A 1 78 ? 6.718 1.464 -3.124 1.00 90.50 78 ALA A CA 1
ATOM 602 C C . ALA A 1 78 ? 6.648 0.606 -1.848 1.00 90.50 78 ALA A C 1
ATOM 604 O O . ALA A 1 78 ? 5.680 0.723 -1.101 1.00 90.50 78 ALA A O 1
ATOM 605 N N . ALA A 1 79 ? 7.667 -0.209 -1.559 1.00 90.12 79 ALA A N 1
ATOM 606 C CA . ALA A 1 79 ? 7.731 -1.009 -0.335 1.00 90.12 79 ALA A CA 1
ATOM 607 C C . ALA A 1 79 ? 7.827 -0.132 0.927 1.00 90.12 79 ALA A C 1
ATOM 609 O O . ALA A 1 79 ? 7.111 -0.368 1.902 1.00 90.12 79 ALA A O 1
ATOM 610 N N . ILE A 1 80 ? 8.648 0.924 0.892 1.00 92.44 80 ILE A N 1
ATOM 611 C CA . ILE A 1 80 ? 8.736 1.908 1.984 1.00 92.44 80 ILE A CA 1
ATOM 612 C C . ILE A 1 80 ? 7.392 2.630 2.151 1.00 92.44 80 ILE A C 1
ATOM 614 O O . ILE A 1 80 ? 6.866 2.720 3.262 1.00 92.44 80 ILE A O 1
ATOM 618 N N . GLY A 1 81 ? 6.793 3.094 1.049 1.00 90.94 81 GLY A N 1
ATOM 619 C CA . GLY A 1 81 ? 5.475 3.733 1.065 1.00 90.94 81 GLY A CA 1
ATOM 620 C C . GLY A 1 81 ? 4.379 2.816 1.615 1.00 90.94 81 GLY A C 1
ATOM 621 O O . GLY A 1 81 ? 3.521 3.264 2.374 1.00 90.94 81 GLY A O 1
ATOM 622 N N . TYR A 1 82 ? 4.443 1.520 1.309 1.00 90.12 82 TYR A N 1
ATOM 623 C CA . TYR A 1 82 ? 3.523 0.514 1.830 1.00 90.12 82 TYR A CA 1
ATOM 624 C C . TYR A 1 82 ? 3.637 0.349 3.353 1.00 90.12 82 TYR A C 1
ATOM 626 O O . TYR A 1 82 ? 2.616 0.296 4.040 1.00 90.12 82 TYR A O 1
ATOM 634 N N . MET A 1 83 ? 4.853 0.354 3.912 1.00 90.62 83 MET A N 1
ATOM 635 C CA . MET A 1 83 ? 5.042 0.339 5.370 1.00 90.62 83 MET A CA 1
ATOM 636 C C . MET A 1 83 ? 4.398 1.559 6.037 1.00 90.62 83 MET A C 1
ATOM 638 O O . MET A 1 83 ? 3.675 1.418 7.025 1.00 90.62 83 MET A O 1
ATOM 642 N N . VAL A 1 84 ? 4.608 2.750 5.471 1.00 93.12 84 VAL A N 1
ATOM 643 C CA . VAL A 1 84 ? 3.993 3.991 5.966 1.00 93.12 84 VAL A CA 1
ATOM 644 C C . VAL A 1 84 ? 2.466 3.917 5.876 1.00 93.12 84 VAL A C 1
ATOM 646 O O . VAL A 1 84 ? 1.774 4.246 6.842 1.00 93.12 84 VAL A O 1
ATOM 649 N N . TYR A 1 85 ? 1.933 3.421 4.757 1.00 91.12 85 TYR A N 1
ATOM 650 C CA . TYR A 1 85 ? 0.499 3.206 4.564 1.00 91.12 85 TYR A CA 1
ATOM 651 C C . TYR A 1 85 ? -0.099 2.293 5.641 1.00 91.12 85 TYR A C 1
ATOM 653 O O . TYR A 1 85 ? -1.122 2.647 6.227 1.00 91.12 85 TYR A O 1
ATOM 661 N N . LEU A 1 86 ? 0.539 1.160 5.954 1.00 90.75 86 LEU A N 1
ATOM 662 C CA . LEU A 1 86 ? 0.049 0.236 6.981 1.00 90.75 86 LEU A CA 1
ATOM 663 C C . LEU A 1 86 ? 0.006 0.884 8.369 1.00 90.75 86 LEU A C 1
ATOM 665 O O . LEU A 1 86 ? -0.969 0.699 9.101 1.00 90.75 86 LEU A O 1
ATOM 669 N N . ILE A 1 87 ? 1.024 1.675 8.720 1.00 91.88 87 ILE A N 1
ATOM 670 C CA . ILE A 1 87 ? 1.055 2.410 9.991 1.00 91.88 87 ILE A CA 1
ATOM 671 C C . ILE A 1 87 ? -0.127 3.383 10.055 1.00 91.88 87 ILE A C 1
ATOM 673 O O . ILE A 1 87 ? -0.893 3.363 11.022 1.00 91.88 87 ILE A O 1
ATOM 677 N N . ILE A 1 88 ? -0.326 4.196 9.013 1.00 92.12 88 ILE A N 1
ATOM 678 C CA . ILE A 1 88 ? -1.439 5.156 8.947 1.00 92.12 88 ILE A CA 1
ATOM 679 C C . ILE A 1 88 ? -2.785 4.424 9.022 1.00 92.12 88 ILE A C 1
ATOM 681 O O . ILE A 1 88 ? -3.649 4.803 9.817 1.00 92.12 88 ILE A O 1
ATOM 685 N N . ALA A 1 89 ? -2.954 3.348 8.250 1.00 89.69 89 ALA A N 1
ATOM 686 C CA . ALA A 1 89 ? -4.171 2.546 8.232 1.00 89.69 89 ALA A CA 1
ATOM 687 C C . ALA A 1 89 ? -4.499 1.994 9.626 1.00 89.69 89 ALA A C 1
ATOM 689 O O . ALA A 1 89 ? -5.641 2.100 10.072 1.00 89.69 89 ALA A O 1
ATOM 690 N N . PHE A 1 90 ? -3.507 1.489 10.363 1.00 89.00 90 PHE A N 1
ATOM 691 C CA . PHE A 1 90 ? -3.704 1.011 11.731 1.00 89.00 90 PHE A CA 1
ATOM 692 C C . PHE A 1 90 ? -4.267 2.100 12.658 1.00 89.00 90 PHE A C 1
ATOM 694 O O . PHE A 1 90 ? -5.247 1.869 13.375 1.00 89.00 90 PHE A O 1
ATOM 701 N N . PHE A 1 91 ? -3.694 3.309 12.620 1.00 89.81 91 PHE A N 1
ATOM 702 C CA . PHE A 1 91 ? -4.187 4.435 13.420 1.00 89.81 91 PHE A CA 1
ATOM 703 C C . PHE A 1 91 ? -5.609 4.846 13.027 1.00 89.81 91 PHE A C 1
ATOM 705 O O . PHE A 1 91 ? -6.442 5.080 13.911 1.00 89.81 91 PHE A O 1
ATOM 712 N N . VAL A 1 92 ? -5.910 4.887 11.727 1.00 89.44 92 VAL A N 1
ATOM 713 C CA . VAL A 1 92 ? -7.254 5.200 11.219 1.00 89.44 92 VAL A CA 1
ATOM 714 C C . VAL A 1 92 ? -8.269 4.170 11.712 1.00 89.44 92 VAL A C 1
ATOM 716 O O . VAL A 1 92 ? -9.279 4.553 12.300 1.00 89.44 92 VAL A O 1
ATOM 719 N N . LEU A 1 93 ? -7.995 2.871 11.564 1.00 87.00 93 LEU A N 1
ATOM 720 C CA . LEU A 1 93 ? -8.910 1.810 12.002 1.00 87.00 93 LEU A CA 1
ATOM 721 C C . LEU A 1 93 ? -9.123 1.820 13.519 1.00 87.00 93 LEU A C 1
ATOM 723 O O . LEU A 1 93 ? -10.253 1.664 13.988 1.00 87.00 93 LEU A O 1
ATOM 727 N N . ARG A 1 94 ? -8.065 2.078 14.300 1.00 86.31 94 ARG A N 1
ATOM 728 C CA . ARG A 1 94 ? -8.174 2.238 15.757 1.00 86.31 94 ARG A CA 1
ATOM 729 C C . ARG A 1 94 ? -9.080 3.414 16.125 1.00 86.31 94 ARG A C 1
ATOM 731 O O . ARG A 1 94 ? -9.899 3.284 17.035 1.00 86.31 94 ARG A O 1
ATOM 738 N N . LYS A 1 95 ? -8.958 4.550 15.427 1.00 86.25 95 LYS A N 1
ATOM 739 C CA . LYS A 1 95 ? -9.815 5.728 15.639 1.00 86.25 95 LYS A CA 1
ATOM 740 C C . LYS A 1 95 ? -11.270 5.444 15.250 1.00 86.25 95 LYS A C 1
ATOM 742 O O . LYS A 1 95 ? -12.170 5.793 16.009 1.00 86.25 95 LYS A O 1
ATOM 747 N N . VAL A 1 96 ? -11.494 4.759 14.126 1.00 83.75 96 VAL A N 1
ATOM 748 C CA . VAL A 1 96 ? -12.831 4.355 13.657 1.00 83.75 96 VAL A CA 1
ATOM 749 C C . VAL A 1 96 ? -13.518 3.431 14.662 1.00 83.75 96 VAL A C 1
ATOM 751 O O . VAL A 1 96 ? -14.663 3.684 15.019 1.00 83.75 96 VAL A O 1
ATOM 754 N N . SER A 1 97 ? -12.825 2.407 15.168 1.00 81.44 97 SER A N 1
ATOM 755 C CA . SER A 1 97 ? -13.387 1.483 16.167 1.00 81.44 97 SER A CA 1
ATOM 756 C C . SER A 1 97 ? -13.748 2.193 17.475 1.00 81.44 97 SER A C 1
ATOM 758 O O . SER A 1 97 ? -14.841 1.985 17.992 1.00 81.44 97 SER A O 1
ATOM 760 N N . LYS A 1 98 ? -12.891 3.098 17.976 1.00 81.88 98 LYS A N 1
ATOM 761 C CA . LYS A 1 98 ? -13.213 3.906 19.168 1.00 81.88 98 LYS A CA 1
ATOM 762 C C . LYS A 1 98 ? -14.447 4.785 18.961 1.00 81.88 98 LYS A C 1
ATOM 764 O O . LYS A 1 98 ? -15.308 4.836 19.827 1.00 81.88 98 LYS A O 1
ATOM 769 N N . SER A 1 99 ? -14.536 5.470 17.821 1.00 78.44 99 SER A N 1
ATOM 770 C CA . SER A 1 99 ? -15.679 6.334 17.504 1.00 78.44 99 SER A CA 1
ATOM 771 C C . SER A 1 99 ? -16.979 5.542 17.340 1.00 78.44 99 SER A C 1
ATOM 773 O O . SER A 1 99 ? -18.032 6.011 17.761 1.00 78.44 99 SER A O 1
ATOM 775 N N . PHE A 1 100 ? -16.912 4.337 16.771 1.00 73.50 100 PHE A N 1
ATOM 776 C CA . PHE A 1 100 ? -18.072 3.459 16.638 1.00 73.50 100 PHE A CA 1
ATOM 777 C C . PHE A 1 100 ? -18.569 2.954 18.000 1.00 73.50 100 PHE A C 1
ATOM 779 O O . PHE A 1 100 ? -19.767 2.990 18.252 1.00 73.50 100 PHE A O 1
ATOM 786 N N . ALA A 1 101 ? -17.660 2.577 18.905 1.00 67.62 101 ALA A N 1
ATOM 787 C CA . ALA A 1 101 ? -18.018 2.148 20.258 1.00 67.62 101 ALA A CA 1
ATOM 788 C C . ALA A 1 101 ? -18.713 3.248 21.086 1.00 67.62 101 ALA A C 1
ATOM 790 O O . ALA A 1 101 ? -19.580 2.933 21.891 1.00 67.62 101 ALA A O 1
ATOM 791 N N . ILE A 1 102 ? -18.362 4.524 20.880 1.00 71.69 102 ILE A N 1
ATOM 792 C CA . ILE A 1 102 ? -18.983 5.655 21.592 1.00 71.69 102 ILE A CA 1
ATOM 793 C C . ILE A 1 102 ? -20.415 5.923 21.103 1.00 71.69 102 ILE A C 1
ATOM 795 O O . ILE A 1 102 ? -21.257 6.269 21.912 1.00 71.69 102 ILE A O 1
ATOM 799 N N . ASN A 1 103 ? -20.706 5.752 19.808 1.00 66.62 103 ASN A N 1
ATOM 800 C CA . ASN A 1 103 ? -22.042 6.019 19.244 1.00 66.62 103 ASN A CA 1
ATOM 801 C C . ASN A 1 103 ? -23.084 4.919 19.533 1.00 66.62 103 ASN A C 1
ATOM 803 O O . ASN A 1 103 ? -24.245 5.075 19.167 1.00 66.62 103 ASN A O 1
ATOM 807 N N . LEU A 1 104 ? -22.668 3.789 20.107 1.00 60.97 104 LEU A N 1
ATOM 808 C CA . LEU A 1 104 ? -23.545 2.671 20.479 1.00 60.97 104 LEU A CA 1
ATOM 809 C C . LEU A 1 104 ? -23.980 2.706 21.956 1.00 60.97 104 LEU A C 1
ATOM 811 O O . LEU A 1 104 ? -24.810 1.885 22.339 1.00 60.97 104 LEU A O 1
ATOM 815 N N . ASN A 1 105 ? -23.410 3.615 22.756 1.00 51.31 105 ASN A N 1
ATOM 816 C CA . ASN A 1 105 ? -23.772 3.890 24.152 1.00 51.31 105 ASN A CA 1
ATOM 817 C C . ASN A 1 105 ? -24.656 5.137 24.224 1.00 51.31 105 ASN A C 1
ATOM 819 O O . ASN A 1 105 ? -25.538 5.165 25.106 1.00 51.31 105 ASN A O 1
#